Protein AF-A0A0F9A614-F1 (afdb_monomer_lite)

Foldseek 3Di:
DVVVVVVCCVPDPVNVVVVVVVVVVVVVVVVVVVVVVVVVVCQVVFKDKDKDQDPVVVVVVQQVCCPDPNVVPDPAWDWDWDDDPNDIDIGTGHHAAWDWDDDPNWIKIWHWHFDQPDPVGTTIMIMIMITDD

Sequence (133 aa):
MHELLEQLLANNEFIQGGLLLGALGILVAYARRIPALISHIIQRLWTVSLVVRDEALIQWMSHWLAISAYGQRNRWLVGHTQWADSKLFSVLGPGYGMHRFFYKGTIVWLQHELEDQGIRGKVSVLNIKTLGR

Secondary structure (DSSP, 8-state):
-HHHHHHHHHS-HHHHHHHHHHHHHHHHHHHTHHHHHHHHHHHHHHEEEEEE--HHHHHHHHHHHHHSTTGGG-SSEEEEEEEETTEEEEEEEE-SEEEEEEETTEEEEEEEEEEE-GGG-EEEEEEEEEE--

Structure (mmCIF, N/CA/C/O backbone):
data_AF-A0A0F9A614-F1
#
_entry.id   AF-A0A0F9A614-F1
#
loop_
_atom_site.group_PDB
_atom_site.id
_atom_site.type_symbol
_atom_site.label_atom_id
_atom_site.label_alt_id
_atom_site.label_comp_id
_atom_site.label_asym_id
_atom_site.label_entity_id
_atom_site.label_seq_id
_atom_site.pdbx_PDB_ins_code
_atom_site.Cartn_x
_atom_site.Cartn_y
_atom_site.Cartn_z
_atom_site.occupancy
_atom_site.B_iso_or_equiv
_atom_site.auth_seq_id
_atom_site.auth_comp_id
_atom_site.auth_asym_id
_atom_site.auth_atom_id
_atom_site.pdbx_PDB_model_num
ATOM 1 N N . MET A 1 1 ? -17.316 6.853 56.698 1.00 55.38 1 MET A N 1
ATOM 2 C CA . MET A 1 1 ? -16.877 7.467 55.419 1.00 55.38 1 MET A CA 1
ATOM 3 C C . MET A 1 1 ? -17.388 6.690 54.202 1.00 55.38 1 MET A C 1
ATOM 5 O O . MET A 1 1 ? -17.793 7.332 53.246 1.00 55.38 1 MET A O 1
ATOM 9 N N . HIS A 1 2 ? -17.438 5.350 54.244 1.00 60.53 2 HIS A N 1
ATOM 10 C CA . HIS A 1 2 ? -18.019 4.531 53.166 1.00 60.53 2 HIS A CA 1
ATOM 11 C C . HIS A 1 2 ? -19.547 4.713 53.021 1.00 60.53 2 HIS A C 1
ATOM 13 O O . HIS A 1 2 ? -20.019 4.982 51.925 1.00 60.53 2 HIS A O 1
ATOM 19 N N . GLU A 1 3 ? -20.297 4.716 54.131 1.00 64.69 3 GLU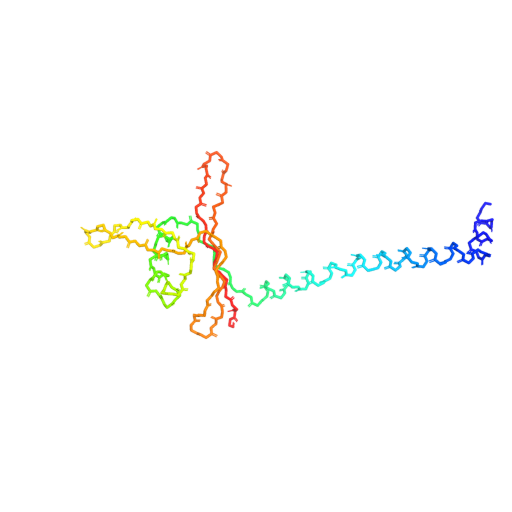 A N 1
ATOM 20 C CA . GLU A 1 3 ? -21.768 4.886 54.134 1.00 64.69 3 GLU A CA 1
ATOM 21 C C . GLU A 1 3 ? -22.248 6.274 53.660 1.00 64.69 3 GLU A C 1
ATOM 23 O O . GLU A 1 3 ? -23.280 6.392 53.005 1.00 64.69 3 GLU A O 1
ATOM 28 N N . LEU A 1 4 ? -21.480 7.335 53.938 1.00 63.69 4 LEU A N 1
ATOM 29 C CA . LEU A 1 4 ? -21.775 8.700 53.468 1.00 63.69 4 LEU A CA 1
ATOM 30 C C . LEU A 1 4 ? -21.625 8.830 51.945 1.00 63.69 4 LEU A C 1
ATOM 32 O O . LEU A 1 4 ? -22.378 9.565 51.311 1.00 63.69 4 LEU A O 1
ATOM 36 N N . LEU A 1 5 ? -20.665 8.107 51.362 1.00 65.12 5 LEU A N 1
ATOM 37 C CA . LEU A 1 5 ? -20.468 8.027 49.915 1.00 65.12 5 LEU A CA 1
ATOM 38 C C . LEU A 1 5 ? -21.616 7.266 49.247 1.00 65.12 5 LEU A C 1
ATOM 40 O O . LEU A 1 5 ? -22.127 7.725 48.231 1.00 65.12 5 LEU A O 1
ATOM 44 N N . GLU A 1 6 ? -22.063 6.157 49.837 1.00 65.88 6 GLU A N 1
ATOM 45 C CA . GLU A 1 6 ? -23.208 5.400 49.325 1.00 65.88 6 GLU A CA 1
ATOM 46 C C . GLU A 1 6 ? -24.510 6.206 49.389 1.00 65.88 6 GLU A C 1
ATOM 48 O O . GLU A 1 6 ? -25.243 6.237 48.407 1.00 65.88 6 GLU A O 1
ATOM 53 N N . GLN A 1 7 ? -24.770 6.943 50.475 1.00 62.44 7 GLN A N 1
ATOM 54 C CA . GLN A 1 7 ? -25.960 7.799 50.576 1.00 62.44 7 GLN A CA 1
ATOM 55 C C . GLN A 1 7 ? -25.935 9.004 49.620 1.00 62.44 7 GLN A C 1
ATOM 57 O O . GLN A 1 7 ? -26.985 9.375 49.090 1.00 62.44 7 GLN A O 1
ATOM 62 N N . LEU A 1 8 ? -24.763 9.601 49.361 1.00 61.94 8 LEU A N 1
ATOM 63 C CA . LEU A 1 8 ? -24.598 10.682 48.375 1.00 61.94 8 LEU A CA 1
ATOM 64 C C . LEU A 1 8 ? -24.725 10.188 46.926 1.00 61.94 8 LEU A C 1
ATOM 66 O O . LEU A 1 8 ? -25.233 10.918 46.078 1.00 61.94 8 LEU A O 1
ATOM 70 N N . LEU A 1 9 ? -24.284 8.959 46.643 1.00 62.06 9 LEU A N 1
ATOM 71 C CA . LEU A 1 9 ? -24.413 8.317 45.331 1.00 62.06 9 LEU A CA 1
ATOM 72 C C . LEU A 1 9 ? -25.825 7.763 45.086 1.00 62.06 9 LEU A C 1
ATOM 74 O O . LEU A 1 9 ? -26.295 7.784 43.952 1.00 62.06 9 LEU A O 1
ATOM 78 N N . ALA A 1 10 ? -26.517 7.284 46.123 1.00 64.31 10 ALA A N 1
ATOM 79 C CA . ALA A 1 10 ? -27.843 6.674 46.014 1.00 64.31 10 ALA A CA 1
ATOM 80 C C . ALA A 1 10 ? -28.988 7.695 45.887 1.00 64.31 10 ALA A C 1
ATOM 82 O O . ALA A 1 10 ? -29.988 7.394 45.241 1.00 64.31 10 ALA A O 1
ATOM 83 N N . ASN A 1 11 ? -28.841 8.898 46.454 1.00 67.50 11 ASN A N 1
ATOM 84 C CA . ASN A 1 11 ? -29.912 9.907 46.495 1.00 67.50 11 ASN A CA 1
ATOM 85 C C . ASN A 1 11 ? -29.717 11.089 45.530 1.00 67.50 11 ASN A C 1
ATOM 87 O O . ASN A 1 11 ? -30.502 12.034 45.560 1.00 67.50 11 ASN A O 1
ATOM 91 N N . ASN A 1 12 ? -28.673 11.080 44.694 1.00 72.69 12 ASN A N 1
ATOM 92 C CA . ASN A 1 12 ? -28.388 12.175 43.769 1.00 72.69 12 ASN A CA 1
ATOM 93 C C . ASN A 1 12 ? -28.495 11.711 42.310 1.00 72.69 12 ASN A C 1
ATOM 95 O O . ASN A 1 12 ? -27.534 11.203 41.725 1.00 72.69 12 ASN A O 1
ATOM 99 N N . GLU A 1 13 ? -29.674 11.921 41.720 1.00 75.88 13 GLU A N 1
ATOM 100 C CA . GLU A 1 13 ? -30.005 11.552 40.336 1.00 75.88 13 GLU A CA 1
ATOM 101 C C . GLU A 1 13 ? -29.015 12.134 39.310 1.00 75.88 13 GLU A C 1
ATOM 103 O O . GLU A 1 13 ? -28.694 11.486 38.313 1.00 75.88 13 GLU A O 1
ATOM 108 N N . PHE A 1 14 ? -28.455 13.322 39.574 1.00 80.31 14 PHE A N 1
ATOM 109 C CA . PHE A 1 14 ? -27.450 13.945 38.708 1.00 80.31 14 PHE A CA 1
ATOM 110 C C . PHE A 1 14 ? -26.134 13.156 38.695 1.00 80.31 14 PHE A C 1
ATOM 112 O O . PHE A 1 14 ? -25.548 12.927 37.635 1.00 80.31 14 PHE A O 1
ATOM 119 N N . ILE A 1 15 ? -25.678 12.699 39.866 1.00 80.62 15 ILE A N 1
ATOM 120 C CA . ILE A 1 15 ? -24.443 11.915 39.984 1.00 80.62 15 ILE A CA 1
ATOM 121 C C . ILE A 1 15 ? -24.639 10.520 39.382 1.00 80.62 15 ILE A C 1
ATOM 123 O O . ILE A 1 15 ? -23.752 10.035 38.682 1.00 80.62 15 ILE A O 1
ATOM 127 N N . GLN A 1 16 ? -25.808 9.903 39.576 1.00 80.56 16 GLN A N 1
ATOM 128 C CA . GLN A 1 16 ? -26.145 8.617 38.955 1.00 80.56 16 GLN A CA 1
ATOM 129 C C . GLN 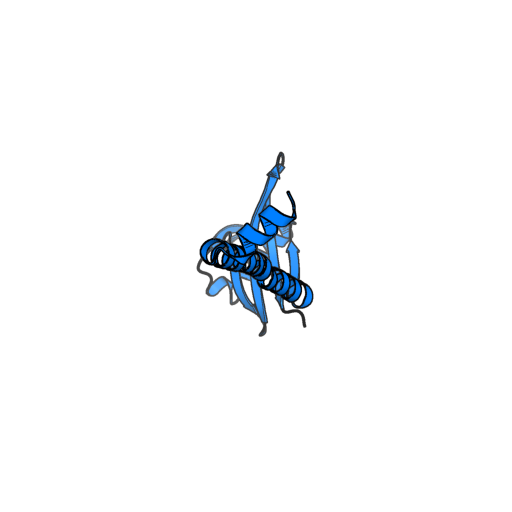A 1 16 ? -26.192 8.708 37.427 1.00 80.56 16 GLN A C 1
ATOM 131 O O . GLN A 1 16 ? -25.595 7.873 36.746 1.00 80.56 16 GLN A O 1
ATOM 136 N N . GLY A 1 17 ? -26.828 9.749 36.879 1.00 83.12 17 GLY A N 1
ATOM 137 C CA . GLY A 1 17 ? -26.850 10.002 35.437 1.00 83.12 17 GLY A CA 1
ATOM 138 C C . GLY A 1 17 ? -25.450 10.252 34.867 1.00 83.12 17 GLY A C 1
ATOM 139 O O . GLY A 1 17 ? -25.085 9.681 33.837 1.00 83.12 17 GLY A O 1
ATOM 140 N N . GLY A 1 18 ? -24.630 11.041 35.568 1.00 86.44 18 GLY A N 1
ATOM 141 C CA . GLY A 1 18 ? -23.238 11.300 35.195 1.00 86.44 18 GLY A CA 1
ATOM 142 C C . GLY A 1 18 ? -22.358 10.046 35.230 1.00 86.44 18 GLY A C 1
ATOM 143 O O . GLY A 1 18 ? -21.583 9.815 34.301 1.00 86.44 18 GLY A O 1
ATOM 144 N N . LEU A 1 19 ? -22.509 9.200 36.253 1.00 87.44 19 LEU A N 1
ATOM 145 C CA . LEU A 1 19 ? -21.804 7.919 36.365 1.00 87.44 19 LEU A CA 1
ATOM 146 C C . LEU A 1 19 ? -22.211 6.940 35.265 1.00 87.44 19 LEU A C 1
ATOM 148 O O . LEU A 1 19 ? -21.339 6.312 34.666 1.00 87.44 19 LEU A O 1
ATOM 152 N N . LEU A 1 20 ? -23.507 6.838 34.959 1.00 90.31 20 LEU A N 1
ATOM 153 C CA . LEU A 1 20 ? -24.007 5.985 33.882 1.00 90.31 20 LEU A CA 1
ATOM 154 C C . LEU A 1 20 ? -23.442 6.425 32.524 1.00 90.31 20 LEU A C 1
ATOM 156 O O . LEU A 1 20 ? -22.931 5.601 31.766 1.00 90.31 20 LEU A O 1
ATOM 160 N N . LEU A 1 21 ? -23.473 7.728 32.232 1.00 91.06 21 LEU A N 1
ATOM 161 C CA . LEU A 1 21 ? -22.887 8.285 31.013 1.00 91.06 21 LEU A CA 1
ATOM 162 C C . LEU A 1 21 ? -21.369 8.083 30.960 1.00 91.06 21 LEU A C 1
ATOM 164 O O . LEU A 1 21 ? -20.839 7.752 29.901 1.00 91.06 21 LEU A O 1
ATOM 168 N N . GLY A 1 22 ? -20.673 8.227 32.089 1.00 93.69 22 GLY A N 1
ATOM 169 C CA . GLY A 1 22 ? -19.242 7.948 32.198 1.00 93.69 22 GLY A CA 1
ATOM 170 C C . GLY A 1 22 ? -18.913 6.483 31.905 1.00 93.69 22 GLY A C 1
ATOM 171 O O . GLY A 1 22 ? -18.036 6.198 31.088 1.00 93.69 22 GLY A O 1
ATOM 172 N N . ALA A 1 23 ? -19.661 5.550 32.499 1.00 93.50 23 ALA A N 1
ATOM 173 C CA . ALA A 1 23 ? -19.508 4.117 32.265 1.00 93.50 23 ALA A CA 1
ATOM 174 C C . ALA A 1 23 ? -19.786 3.747 30.798 1.00 93.50 23 ALA A C 1
ATOM 176 O O . ALA A 1 23 ? -18.991 3.042 30.174 1.00 93.50 23 ALA A O 1
ATOM 177 N N . LEU A 1 24 ? -20.862 4.281 30.210 1.00 94.12 24 LEU A N 1
ATOM 178 C CA . LEU A 1 24 ? -21.166 4.110 28.787 1.00 94.12 24 LEU A CA 1
ATOM 179 C C . LEU A 1 24 ? -20.084 4.724 27.894 1.00 94.12 24 LEU A C 1
ATOM 181 O O . LEU A 1 24 ? -19.702 4.121 26.895 1.00 94.12 24 LEU A O 1
ATOM 185 N N . GLY A 1 25 ? -19.544 5.885 28.262 1.00 93.94 25 GLY A N 1
ATOM 186 C CA . GLY A 1 25 ? -18.441 6.528 27.555 1.00 93.94 25 GLY A CA 1
ATOM 187 C C . GLY A 1 25 ? -17.186 5.656 27.525 1.00 93.94 25 GLY A C 1
ATOM 188 O O . GLY A 1 25 ? -16.589 5.484 26.461 1.00 93.94 25 GLY A O 1
ATOM 189 N N . ILE A 1 26 ? -16.829 5.042 28.657 1.00 93.62 26 ILE A N 1
ATOM 190 C CA . ILE A 1 26 ? -15.712 4.091 28.753 1.00 93.62 26 ILE A CA 1
ATOM 191 C C . ILE A 1 26 ? -15.983 2.857 27.885 1.00 93.62 26 ILE A C 1
ATOM 193 O O . ILE A 1 26 ? -15.119 2.457 27.102 1.00 93.62 26 ILE A O 1
ATOM 197 N N . LEU A 1 27 ? -17.189 2.286 27.968 1.00 94.88 27 LEU A N 1
ATOM 198 C CA . LEU A 1 27 ? -17.578 1.125 27.165 1.00 94.88 27 LEU A CA 1
ATOM 199 C C . LEU A 1 27 ? -17.515 1.422 25.666 1.00 94.88 27 LEU A C 1
ATOM 201 O O . LEU A 1 27 ? -16.938 0.644 24.911 1.00 94.88 27 LEU A O 1
ATOM 205 N N . VAL A 1 28 ? -18.042 2.564 25.225 1.00 95.12 28 VAL A N 1
ATOM 206 C CA . VAL A 1 28 ? -17.995 2.990 23.820 1.00 95.12 28 VAL A CA 1
ATOM 207 C C . VAL A 1 28 ? -16.557 3.257 23.380 1.00 95.12 28 VAL A C 1
ATOM 209 O O . VAL A 1 28 ? -16.161 2.835 22.292 1.00 95.12 28 VAL A O 1
ATOM 212 N N . ALA A 1 29 ? -15.748 3.922 24.207 1.00 92.75 29 ALA A N 1
ATOM 213 C CA . ALA A 1 29 ? -14.341 4.171 23.907 1.00 92.75 29 ALA A CA 1
ATOM 214 C C . ALA A 1 29 ? -13.556 2.861 23.733 1.00 92.75 29 ALA A C 1
ATOM 216 O O . ALA A 1 29 ? -12.729 2.753 22.824 1.00 92.75 29 ALA A O 1
ATOM 217 N N . TYR A 1 30 ? -13.852 1.854 24.556 1.00 91.44 30 TYR A N 1
ATOM 218 C CA . TYR A 1 30 ? -13.264 0.526 24.430 1.00 91.44 30 TYR A CA 1
ATOM 219 C C . TYR A 1 30 ? -13.782 -0.209 23.185 1.00 91.44 30 TYR A C 1
ATOM 221 O O . TYR A 1 30 ? -12.992 -0.702 22.377 1.00 91.44 30 TYR A O 1
ATOM 229 N N . ALA A 1 31 ? -15.098 -0.204 22.965 1.00 93.62 31 ALA A N 1
ATOM 230 C CA . ALA A 1 31 ? -15.743 -0.859 21.831 1.00 93.62 31 ALA A CA 1
ATOM 231 C C . ALA A 1 31 ? -15.254 -0.321 20.478 1.00 93.62 31 ALA A C 1
ATOM 233 O O . ALA A 1 31 ? -15.097 -1.093 19.537 1.00 93.62 31 ALA A O 1
ATOM 234 N N . ARG A 1 32 ? -14.915 0.973 20.377 1.00 92.88 32 ARG A N 1
ATOM 235 C CA . ARG A 1 32 ? -14.346 1.578 19.156 1.00 92.88 32 ARG A CA 1
ATOM 236 C C . ARG A 1 32 ? -13.035 0.934 18.694 1.00 92.88 32 ARG A C 1
ATOM 238 O O . ARG A 1 32 ? -12.687 1.064 17.524 1.00 92.88 32 ARG A O 1
ATOM 245 N N . ARG A 1 33 ? -12.314 0.227 19.571 1.00 89.88 33 ARG A N 1
ATOM 246 C CA . ARG A 1 33 ? -11.076 -0.487 19.208 1.00 89.88 33 ARG A CA 1
ATOM 247 C C . ARG A 1 33 ? -11.340 -1.847 18.560 1.00 89.88 33 ARG A C 1
ATOM 249 O O . ARG A 1 33 ? -10.497 -2.330 17.807 1.00 89.88 33 ARG A O 1
ATOM 256 N N . ILE A 1 34 ? -12.505 -2.443 18.811 1.00 91.25 34 ILE A N 1
ATOM 257 C CA . ILE A 1 34 ? -12.854 -3.787 18.336 1.00 91.25 34 ILE A CA 1
ATOM 258 C C . ILE A 1 34 ? -12.905 -3.855 16.797 1.00 91.25 34 ILE A C 1
ATOM 260 O O . ILE A 1 34 ? -12.249 -4.735 16.240 1.00 91.25 34 ILE A O 1
ATOM 264 N N . PRO A 1 35 ? -13.573 -2.930 16.071 1.00 91.06 35 PRO A N 1
ATOM 265 C CA . PRO A 1 35 ? -13.617 -2.977 14.608 1.00 91.06 35 PRO A CA 1
ATOM 266 C C . PRO A 1 35 ? -12.236 -2.892 13.957 1.00 91.06 35 PRO A C 1
ATOM 268 O O . PRO A 1 35 ? -11.976 -3.582 12.973 1.00 91.06 35 PRO A O 1
ATOM 271 N N . ALA A 1 36 ? -11.338 -2.075 14.517 1.00 88.94 36 ALA A N 1
ATOM 272 C CA . ALA A 1 36 ? -9.970 -1.969 14.029 1.00 88.94 36 ALA A CA 1
ATOM 273 C C . ALA A 1 36 ? -9.225 -3.296 14.216 1.00 88.94 36 ALA A C 1
ATOM 275 O O . ALA A 1 36 ? -8.588 -3.780 13.289 1.00 88.94 36 ALA A O 1
ATOM 276 N N . LEU A 1 37 ? -9.340 -3.933 15.379 1.00 90.69 37 LEU A N 1
ATOM 277 C CA . LEU A 1 37 ? -8.670 -5.206 15.634 1.00 90.69 37 LEU A CA 1
ATOM 278 C C . LEU A 1 37 ? -9.197 -6.326 14.721 1.00 90.69 37 LEU A C 1
ATOM 280 O O . LEU A 1 37 ? -8.407 -7.064 14.132 1.00 90.69 37 LEU A O 1
ATOM 284 N N . ILE A 1 38 ? -10.517 -6.400 14.532 1.00 91.25 38 ILE A N 1
ATOM 285 C CA . ILE A 1 38 ? -11.152 -7.360 13.618 1.00 91.25 38 ILE A CA 1
ATOM 286 C C . ILE A 1 38 ? -10.667 -7.143 12.182 1.00 91.25 38 ILE A C 1
ATOM 288 O O . ILE A 1 38 ? -10.290 -8.106 11.515 1.00 91.25 38 ILE A O 1
ATOM 292 N N . SER A 1 39 ? -10.628 -5.895 11.703 1.00 86.75 39 SER A N 1
ATOM 293 C CA . SER A 1 39 ? -10.193 -5.613 10.333 1.00 86.75 39 SER A CA 1
ATOM 294 C C . SER A 1 39 ? -8.734 -6.008 10.09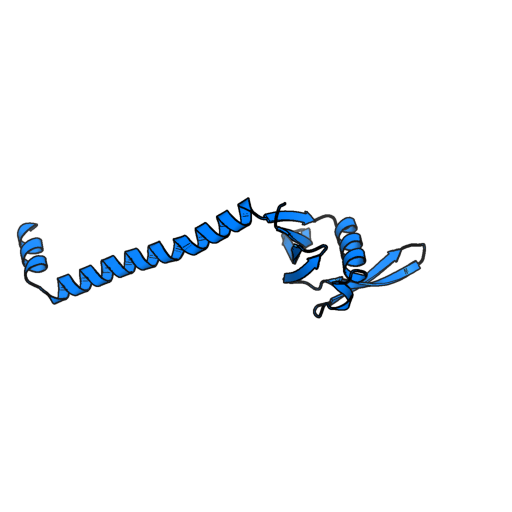7 1.00 86.75 39 SER A C 1
ATOM 296 O O . SER A 1 39 ? -8.429 -6.586 9.055 1.00 86.75 39 SER A O 1
ATOM 298 N N . HIS A 1 40 ? -7.851 -5.798 11.078 1.00 87.75 40 HIS A N 1
ATOM 299 C CA . HIS A 1 40 ? -6.455 -6.235 10.996 1.00 87.75 40 HIS A CA 1
ATOM 300 C C . HIS A 1 40 ? -6.328 -7.763 10.959 1.00 87.75 40 HIS A C 1
ATOM 302 O O . HIS A 1 40 ? -5.536 -8.288 10.176 1.00 87.75 40 HIS A O 1
ATOM 308 N N . ILE A 1 41 ? -7.113 -8.489 11.764 1.00 89.06 41 ILE A N 1
ATOM 309 C CA . ILE A 1 41 ? -7.113 -9.960 11.762 1.00 89.06 41 ILE A CA 1
ATOM 310 C C . ILE A 1 41 ? -7.608 -10.498 10.419 1.00 89.06 41 ILE A C 1
ATOM 312 O O . ILE A 1 41 ? -6.948 -11.352 9.831 1.00 89.06 41 ILE A O 1
ATOM 316 N N . ILE A 1 42 ? -8.728 -9.975 9.909 1.00 86.44 42 ILE A N 1
ATOM 317 C CA . ILE A 1 42 ? -9.277 -10.387 8.611 1.00 86.44 42 ILE A CA 1
ATOM 318 C C . ILE A 1 42 ? -8.251 -10.133 7.511 1.00 86.44 42 ILE A C 1
ATOM 320 O O . ILE A 1 42 ? -7.954 -11.038 6.736 1.00 86.44 42 ILE A O 1
ATOM 324 N N . GLN A 1 43 ? -7.654 -8.939 7.472 1.00 85.62 43 GLN A N 1
ATOM 325 C CA . GLN A 1 43 ? -6.613 -8.633 6.495 1.00 85.62 43 GLN A CA 1
ATOM 326 C C . GLN A 1 43 ? -5.441 -9.608 6.612 1.00 85.62 43 GLN A C 1
ATOM 328 O O . GLN A 1 43 ? -5.001 -10.144 5.604 1.00 85.62 43 GLN A O 1
ATOM 333 N N . ARG A 1 44 ? -4.957 -9.902 7.819 1.00 85.19 44 ARG A N 1
ATOM 334 C CA . ARG A 1 44 ? -3.825 -10.816 8.006 1.00 85.19 44 ARG A CA 1
ATOM 335 C C . ARG A 1 44 ? -4.134 -12.257 7.594 1.00 85.19 44 ARG A C 1
ATOM 337 O O . ARG A 1 44 ? -3.249 -12.927 7.079 1.00 85.19 44 ARG A O 1
ATOM 344 N N . LEU A 1 45 ? -5.351 -12.732 7.840 1.00 89.31 45 LEU A N 1
ATOM 345 C CA . LEU A 1 45 ? -5.750 -14.109 7.538 1.00 89.31 45 LEU A CA 1
ATOM 346 C C . LEU A 1 45 ? -6.118 -14.311 6.060 1.00 89.31 45 LEU A C 1
ATOM 348 O O . LEU A 1 45 ? -5.914 -15.397 5.531 1.00 89.31 45 LEU A O 1
ATOM 352 N N . TRP A 1 46 ? -6.653 -13.281 5.399 1.00 89.56 46 TRP A N 1
ATOM 353 C CA . TRP A 1 46 ? -7.228 -13.387 4.052 1.00 89.56 46 TRP A CA 1
ATOM 354 C C . TRP A 1 46 ? -6.395 -12.687 2.981 1.00 89.56 46 TRP A C 1
ATOM 356 O O . TRP A 1 46 ? -6.803 -12.661 1.822 1.00 89.56 46 TRP A O 1
ATOM 366 N N . THR A 1 47 ? -5.252 -12.091 3.331 1.00 91.50 47 THR A N 1
ATOM 367 C CA . THR A 1 47 ? -4.361 -11.459 2.351 1.00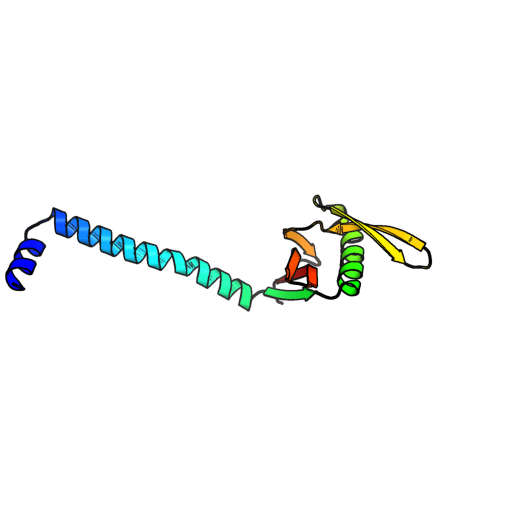 91.50 47 THR A CA 1
ATOM 368 C C . THR A 1 47 ? -2.990 -12.110 2.327 1.00 91.50 47 THR A C 1
ATOM 370 O O . THR A 1 47 ? -2.446 -12.516 3.349 1.00 91.50 47 THR A O 1
ATOM 373 N N . VAL A 1 48 ? -2.420 -12.180 1.128 1.00 92.19 48 VAL A N 1
ATOM 374 C CA . VAL A 1 48 ? -1.024 -12.538 0.891 1.00 92.19 48 VAL A CA 1
ATOM 375 C C . VAL A 1 48 ? -0.272 -11.253 0.586 1.00 92.19 48 VAL A C 1
ATOM 377 O O . VAL A 1 48 ? -0.687 -10.486 -0.287 1.00 92.19 48 VAL A O 1
ATOM 380 N N . SER A 1 49 ? 0.824 -11.018 1.307 1.00 92.12 49 SER A N 1
ATOM 381 C CA . SER A 1 49 ? 1.681 -9.846 1.138 1.00 92.12 49 SER A CA 1
ATOM 382 C C . SER A 1 49 ? 3.064 -10.231 0.622 1.00 92.12 49 SER A C 1
ATOM 384 O O . SER A 1 49 ? 3.721 -11.091 1.204 1.00 92.12 49 SER A O 1
ATOM 386 N N . LEU A 1 50 ? 3.524 -9.536 -0.413 1.00 93.31 50 LEU A N 1
ATOM 387 C CA . LEU A 1 50 ? 4.891 -9.561 -0.915 1.00 93.31 50 LEU A CA 1
ATOM 388 C C . LEU A 1 50 ? 5.521 -8.190 -0.657 1.00 93.31 50 LEU A C 1
ATOM 390 O O . LEU A 1 50 ? 4.999 -7.177 -1.120 1.00 93.31 50 LEU A O 1
ATOM 394 N N . VAL A 1 51 ? 6.636 -8.170 0.069 1.00 95.06 51 VAL A N 1
ATOM 395 C CA . VAL A 1 51 ? 7.433 -6.961 0.307 1.00 95.06 51 VAL A CA 1
ATOM 396 C C . VAL A 1 51 ? 8.713 -7.071 -0.500 1.00 95.06 51 VAL A C 1
ATOM 398 O O . VAL A 1 51 ? 9.482 -8.013 -0.317 1.00 95.06 51 VAL A O 1
ATOM 401 N N . VAL A 1 52 ? 8.942 -6.106 -1.382 1.00 94.62 52 VAL A N 1
ATOM 402 C CA . VAL A 1 52 ? 10.129 -6.050 -2.230 1.00 94.62 52 VAL A CA 1
ATOM 403 C C . VAL A 1 52 ? 10.961 -4.837 -1.847 1.00 94.62 52 VAL A C 1
ATOM 405 O O . VAL A 1 52 ? 10.469 -3.711 -1.871 1.00 94.62 52 VAL A O 1
ATOM 408 N N . ARG A 1 53 ? 12.218 -5.097 -1.477 1.00 93.25 53 ARG A N 1
ATOM 409 C CA . ARG A 1 53 ? 13.220 -4.091 -1.081 1.00 93.25 53 ARG A CA 1
ATOM 410 C C . ARG A 1 53 ? 14.427 -4.043 -2.021 1.00 93.25 53 ARG A C 1
ATOM 412 O O . ARG A 1 53 ? 15.250 -3.146 -1.908 1.00 93.25 53 ARG A O 1
ATOM 419 N N . ASP A 1 54 ? 14.559 -5.035 -2.897 1.00 92.69 54 ASP A N 1
ATOM 420 C CA . ASP A 1 54 ? 15.658 -5.116 -3.854 1.00 92.69 54 ASP A CA 1
ATOM 421 C C . ASP A 1 54 ? 15.415 -4.154 -5.023 1.00 92.69 54 ASP A C 1
ATOM 423 O O . ASP A 1 54 ? 14.370 -4.214 -5.672 1.00 92.69 54 ASP A O 1
ATOM 427 N N . GLU A 1 55 ? 16.372 -3.265 -5.290 1.00 88.38 55 GLU A N 1
ATOM 428 C CA . GLU A 1 55 ? 16.220 -2.206 -6.292 1.00 88.38 55 GLU A CA 1
ATOM 429 C C . GLU A 1 55 ? 16.030 -2.758 -7.708 1.00 88.38 55 GLU A C 1
ATOM 431 O O . GLU A 1 55 ? 15.191 -2.254 -8.458 1.00 88.38 55 GLU A O 1
ATOM 436 N N . ALA A 1 56 ? 16.765 -3.812 -8.077 1.00 89.19 56 ALA A N 1
ATOM 437 C CA . ALA A 1 56 ? 16.655 -4.411 -9.401 1.00 89.19 56 ALA A CA 1
ATOM 438 C C . ALA A 1 56 ? 15.276 -5.054 -9.587 1.00 89.19 56 ALA A C 1
ATOM 440 O O . ALA A 1 56 ? 14.621 -4.846 -10.611 1.00 89.19 56 ALA A O 1
ATOM 441 N N . LEU A 1 57 ? 14.793 -5.783 -8.578 1.00 90.81 57 LEU A N 1
ATOM 442 C CA . LEU A 1 57 ? 13.460 -6.371 -8.606 1.00 90.81 57 LEU A CA 1
ATOM 443 C C . LEU A 1 57 ? 12.367 -5.294 -8.653 1.00 90.81 57 LEU A C 1
ATOM 445 O O . LEU A 1 57 ? 11.407 -5.446 -9.407 1.00 90.81 57 LEU A O 1
ATOM 449 N N . ILE A 1 58 ? 12.522 -4.180 -7.933 1.00 91.12 58 ILE A N 1
ATOM 450 C CA . ILE A 1 58 ? 11.590 -3.041 -8.000 1.00 91.12 58 ILE A CA 1
ATOM 451 C C . ILE A 1 58 ? 11.551 -2.437 -9.405 1.00 91.12 58 ILE A C 1
ATOM 453 O O . ILE A 1 58 ? 10.462 -2.146 -9.904 1.00 91.12 58 ILE A O 1
ATOM 457 N N . GLN A 1 59 ? 12.699 -2.272 -10.067 1.00 88.38 59 GLN A N 1
ATOM 458 C CA . GLN A 1 59 ? 12.752 -1.775 -11.446 1.00 88.38 59 GLN A CA 1
ATOM 459 C C . GLN A 1 59 ? 12.032 -2.725 -12.408 1.00 88.38 59 GLN A C 1
ATOM 461 O O . GLN A 1 59 ? 11.166 -2.294 -13.171 1.00 88.38 59 GLN A O 1
ATOM 466 N N . TRP A 1 60 ? 12.303 -4.031 -12.323 1.00 88.88 60 TRP A N 1
ATOM 467 C CA . TRP A 1 60 ? 11.616 -5.037 -13.137 1.00 88.88 60 TRP A CA 1
ATOM 468 C C . TRP A 1 60 ? 10.109 -5.071 -12.886 1.00 88.88 60 TRP A C 1
ATOM 470 O O . TRP A 1 60 ? 9.320 -5.135 -13.830 1.00 88.88 60 TRP A O 1
ATOM 480 N N . MET A 1 61 ? 9.688 -4.982 -11.626 1.00 91.31 61 MET A N 1
ATOM 481 C CA . MET A 1 61 ? 8.274 -4.920 -11.271 1.00 91.31 61 MET A CA 1
ATOM 482 C C . MET A 1 61 ? 7.616 -3.637 -11.764 1.00 91.31 61 MET A C 1
ATOM 484 O O . MET A 1 61 ? 6.492 -3.687 -12.252 1.00 91.31 61 MET A O 1
ATOM 488 N N . SER A 1 62 ? 8.307 -2.502 -11.683 1.00 89.81 62 SER A N 1
ATOM 489 C CA . SER A 1 62 ? 7.817 -1.224 -12.200 1.00 89.81 62 SER A CA 1
ATOM 490 C C . SER A 1 62 ? 7.636 -1.277 -13.713 1.00 89.81 62 SER A C 1
ATOM 492 O O . SER A 1 62 ? 6.603 -0.833 -14.211 1.00 89.81 62 SER A O 1
ATOM 494 N N . HIS A 1 63 ? 8.581 -1.891 -14.429 1.00 89.06 63 HIS A N 1
ATOM 495 C CA . HIS A 1 63 ? 8.478 -2.141 -15.864 1.00 89.06 63 HIS A CA 1
ATOM 496 C C . HIS A 1 63 ? 7.295 -3.051 -16.204 1.00 89.06 63 HIS A C 1
ATOM 498 O O . HIS A 1 63 ? 6.458 -2.707 -17.039 1.00 89.06 63 HIS A O 1
ATOM 504 N N . TRP A 1 64 ? 7.166 -4.183 -15.510 1.00 90.19 64 TRP A N 1
ATOM 505 C CA . TRP A 1 64 ? 6.049 -5.105 -15.698 1.00 90.19 64 TRP A CA 1
ATOM 506 C C . TRP A 1 64 ? 4.690 -4.445 -15.402 1.00 90.19 64 TRP A C 1
ATOM 508 O O . TRP A 1 64 ? 3.728 -4.608 -16.155 1.00 90.19 64 TRP A O 1
ATOM 518 N N . LEU A 1 65 ? 4.604 -3.649 -14.333 1.00 91.31 65 LEU A N 1
ATOM 519 C CA . LEU A 1 65 ? 3.404 -2.890 -13.986 1.00 91.31 65 LEU A CA 1
ATOM 520 C C . LEU A 1 65 ? 3.083 -1.830 -15.045 1.00 91.31 65 LEU A C 1
ATOM 522 O O . LEU A 1 65 ? 1.904 -1.655 -15.356 1.00 91.31 65 LEU A O 1
ATOM 526 N N . ALA A 1 66 ? 4.094 -1.178 -15.624 1.00 89.38 66 ALA A N 1
ATOM 527 C CA . ALA A 1 66 ? 3.932 -0.177 -16.676 1.00 89.38 66 ALA A CA 1
ATOM 528 C C . ALA A 1 66 ? 3.301 -0.762 -17.949 1.00 89.38 66 ALA A C 1
ATOM 530 O O . ALA A 1 66 ? 2.386 -0.162 -18.511 1.00 89.38 66 ALA A O 1
ATOM 531 N N . ILE A 1 67 ? 3.738 -1.953 -18.374 1.00 88.75 67 ILE A N 1
ATOM 532 C CA . ILE A 1 67 ? 3.192 -2.627 -19.568 1.00 88.75 67 ILE A CA 1
ATOM 533 C C . ILE A 1 67 ? 1.847 -3.321 -19.309 1.00 88.75 67 ILE A C 1
ATOM 535 O O . ILE A 1 67 ? 1.112 -3.637 -20.245 1.00 88.75 67 ILE A O 1
ATOM 539 N N . SER A 1 68 ? 1.509 -3.578 -18.043 1.00 88.81 68 SER A N 1
ATOM 540 C CA . SER A 1 68 ? 0.259 -4.238 -17.670 1.00 88.81 68 SER A CA 1
ATOM 541 C C . SER A 1 68 ? -0.978 -3.355 -17.915 1.00 88.81 68 SER A C 1
ATOM 543 O O . SER A 1 68 ? -0.897 -2.131 -18.025 1.00 88.81 68 SER A O 1
ATOM 545 N N . ALA A 1 69 ? -2.169 -3.966 -17.903 1.00 87.19 69 ALA A N 1
ATOM 546 C CA . ALA A 1 69 ? -3.443 -3.238 -17.981 1.00 87.19 69 ALA A CA 1
ATOM 547 C C . ALA A 1 69 ? -3.618 -2.194 -16.859 1.00 87.19 69 ALA A C 1
ATOM 549 O O . ALA A 1 69 ? -4.368 -1.230 -17.018 1.00 87.19 69 ALA A O 1
ATOM 550 N N . TYR A 1 70 ? -2.927 -2.383 -15.729 1.00 89.50 70 TYR A N 1
ATOM 551 C CA . TYR A 1 70 ? -2.867 -1.393 -14.662 1.00 89.50 70 TYR A CA 1
ATOM 552 C C . TYR A 1 70 ? -2.109 -0.135 -15.103 1.00 89.50 70 TYR A C 1
ATOM 554 O O . TYR A 1 70 ? -2.650 0.961 -14.969 1.00 89.50 70 TYR A O 1
ATOM 562 N N . GLY A 1 71 ? -0.908 -0.285 -15.671 1.00 87.38 71 GLY A N 1
ATOM 563 C CA . GLY A 1 71 ? -0.062 0.835 -16.093 1.00 87.38 71 GLY A CA 1
ATOM 564 C C . GLY A 1 71 ? -0.755 1.754 -17.098 1.00 87.38 71 GLY A C 1
ATOM 565 O O . GLY A 1 71 ? -0.704 2.971 -16.951 1.00 87.38 71 GLY A O 1
ATOM 566 N N . GLN A 1 72 ? -1.526 1.183 -18.028 1.00 85.81 72 GLN A N 1
ATOM 567 C CA . GLN A 1 72 ? -2.289 1.940 -19.033 1.00 85.81 72 GLN A CA 1
ATOM 568 C C . GLN A 1 72 ? -3.388 2.844 -18.447 1.00 85.81 72 GLN A C 1
ATOM 570 O O . GLN A 1 72 ? -3.813 3.798 -19.094 1.00 85.81 72 GLN A O 1
ATOM 575 N N . ARG A 1 73 ? -3.894 2.533 -17.247 1.00 87.31 73 ARG A N 1
ATOM 576 C CA . ARG A 1 73 ? -5.003 3.257 -16.594 1.00 87.31 73 ARG A CA 1
ATOM 577 C C . ARG A 1 73 ? -4.566 4.022 -15.349 1.00 87.31 73 ARG A C 1
ATOM 579 O O . ARG A 1 73 ? -5.400 4.641 -14.682 1.00 87.31 73 ARG A O 1
ATOM 586 N N . ASN A 1 74 ? -3.289 3.942 -14.997 1.00 86.88 74 ASN A N 1
ATOM 587 C CA . ASN A 1 74 ? -2.780 4.535 -13.779 1.00 86.88 74 ASN A CA 1
ATOM 588 C C . ASN A 1 74 ? -2.664 6.062 -13.926 1.00 86.88 74 ASN A C 1
ATOM 590 O O . ASN A 1 74 ? -2.212 6.574 -14.945 1.00 86.88 74 ASN A O 1
ATOM 594 N N . ARG A 1 75 ? -3.089 6.793 -12.890 1.00 87.69 75 ARG A N 1
ATOM 595 C CA . ARG A 1 75 ? -3.092 8.267 -12.861 1.00 87.69 75 ARG A CA 1
ATOM 596 C C . ARG A 1 75 ? -1.890 8.856 -12.131 1.00 87.69 75 ARG A C 1
ATOM 598 O O . ARG A 1 75 ? -1.582 10.027 -12.319 1.00 87.69 75 ARG A O 1
ATOM 605 N N . TRP A 1 76 ? -1.233 8.063 -11.289 1.00 89.94 76 TRP A N 1
ATOM 606 C CA . TRP A 1 76 ? -0.078 8.490 -10.507 1.00 89.94 76 TRP A CA 1
ATOM 607 C C . TRP A 1 76 ? 1.143 7.728 -10.980 1.00 89.94 76 TRP A C 1
ATOM 609 O O . TRP A 1 76 ? 1.290 6.533 -10.716 1.00 89.94 76 TRP A O 1
ATOM 619 N N . LEU A 1 77 ? 1.989 8.424 -11.726 1.00 90.44 77 LEU A N 1
ATOM 620 C CA . LEU A 1 77 ? 3.099 7.842 -12.460 1.00 90.44 77 LEU A CA 1
ATOM 621 C C . LEU A 1 77 ? 4.412 8.454 -11.985 1.00 90.44 77 LEU A C 1
ATOM 623 O O . LEU A 1 77 ? 4.465 9.633 -11.636 1.00 90.44 77 LEU A O 1
ATOM 627 N N . VAL A 1 78 ? 5.471 7.653 -12.017 1.00 89.88 78 VAL A N 1
ATOM 628 C CA . VAL A 1 78 ? 6.848 8.126 -11.880 1.00 89.88 78 VAL A CA 1
ATOM 629 C C . VAL A 1 78 ? 7.634 7.706 -13.114 1.00 89.88 78 VAL A C 1
ATOM 631 O O . VAL A 1 78 ? 7.613 6.542 -13.520 1.00 89.88 78 VAL A O 1
ATOM 634 N N . GLY A 1 79 ? 8.303 8.672 -13.735 1.00 88.00 79 GLY A N 1
ATOM 635 C CA . GLY A 1 79 ? 9.204 8.412 -14.848 1.00 88.00 79 GLY A CA 1
ATOM 636 C C . GLY A 1 79 ? 10.574 7.997 -14.336 1.00 88.00 79 GLY A C 1
ATOM 637 O O . GLY A 1 79 ? 11.140 8.667 -13.476 1.00 88.00 79 GLY A O 1
ATOM 638 N N . HIS A 1 80 ? 11.109 6.912 -14.877 1.00 85.69 80 HIS A N 1
ATOM 639 C CA . HIS A 1 80 ? 12.505 6.528 -14.701 1.00 85.69 80 HIS A CA 1
ATOM 640 C C . HIS A 1 80 ? 13.060 6.008 -16.023 1.00 85.69 80 HIS A C 1
ATOM 642 O O . HIS A 1 80 ? 12.316 5.622 -16.927 1.00 85.69 80 HIS A O 1
ATOM 648 N N . THR A 1 81 ? 14.379 6.030 -16.154 1.00 87.12 81 THR A N 1
ATOM 649 C CA . THR A 1 81 ? 15.066 5.414 -17.281 1.00 87.12 81 THR A CA 1
ATOM 650 C C . THR A 1 81 ? 15.577 4.046 -16.861 1.00 87.12 81 THR A C 1
ATOM 652 O O . THR A 1 81 ? 16.101 3.873 -15.763 1.00 87.12 81 THR A O 1
ATOM 655 N N . GLN A 1 82 ? 15.397 3.059 -17.730 1.00 83.31 82 GLN A N 1
ATOM 656 C CA . GLN A 1 82 ? 15.853 1.696 -17.511 1.00 83.31 82 GLN A CA 1
ATOM 657 C C . GLN A 1 82 ? 16.710 1.261 -18.692 1.00 83.31 82 GLN A C 1
ATOM 659 O O . GLN A 1 82 ? 16.384 1.532 -19.849 1.00 83.31 82 GLN A O 1
ATOM 664 N N . TRP A 1 83 ? 17.813 0.583 -18.393 1.00 82.00 83 TRP A N 1
ATOM 665 C CA . TRP A 1 83 ? 18.643 -0.061 -19.400 1.00 82.00 83 TRP A CA 1
ATOM 666 C C . TRP A 1 83 ? 18.116 -1.476 -19.656 1.00 82.00 83 TRP A C 1
ATOM 668 O O . TRP A 1 83 ? 18.081 -2.294 -18.740 1.00 82.00 83 TRP A O 1
ATOM 678 N N . ALA A 1 84 ? 17.692 -1.757 -20.884 1.00 78.31 84 ALA A N 1
ATOM 679 C CA . ALA A 1 84 ? 17.249 -3.079 -21.328 1.00 78.31 84 ALA A CA 1
ATOM 680 C C . ALA A 1 84 ? 17.692 -3.288 -22.784 1.00 78.31 84 ALA A C 1
ATOM 682 O O . ALA A 1 84 ? 17.797 -2.319 -23.527 1.00 78.31 84 ALA A O 1
ATOM 683 N N . ASP A 1 85 ? 17.997 -4.519 -23.199 1.00 82.06 85 ASP A N 1
ATOM 684 C CA . ASP A 1 85 ? 18.332 -4.863 -24.596 1.00 82.06 85 ASP A CA 1
ATOM 685 C C . ASP A 1 85 ? 19.321 -3.902 -25.287 1.00 82.06 85 ASP A C 1
ATOM 687 O O . ASP A 1 85 ? 19.115 -3.442 -26.413 1.00 82.06 85 ASP A O 1
ATOM 691 N N . SER A 1 86 ? 20.401 -3.553 -24.587 1.00 86.81 86 SER A N 1
ATOM 692 C CA . SER A 1 86 ? 21.434 -2.637 -25.087 1.00 86.81 86 SER A CA 1
ATOM 693 C C . SER A 1 86 ? 20.978 -1.195 -25.369 1.00 86.81 86 SER A C 1
ATOM 695 O O . SER A 1 86 ? 21.675 -0.455 -26.066 1.00 86.81 86 SER A O 1
ATOM 697 N N . LYS A 1 87 ? 19.820 -0.774 -24.843 1.00 87.69 87 LYS A N 1
ATOM 698 C CA . LYS A 1 87 ? 19.227 0.553 -25.058 1.00 87.69 87 LYS A CA 1
ATOM 699 C C . LYS A 1 87 ? 18.657 1.141 -23.765 1.00 87.69 87 LYS A C 1
ATOM 701 O O . LYS A 1 87 ? 18.252 0.434 -22.845 1.00 87.69 87 LYS A O 1
ATOM 706 N N . LEU A 1 88 ? 18.614 2.471 -23.712 1.00 87.06 88 LEU A N 1
ATOM 707 C CA . LEU A 1 88 ? 17.964 3.210 -22.634 1.00 87.06 88 LEU A CA 1
ATOM 708 C C . LEU A 1 88 ? 16.493 3.447 -22.998 1.00 87.06 88 LEU A C 1
ATOM 710 O O . LEU A 1 88 ? 16.204 4.088 -24.008 1.00 87.06 88 LEU A O 1
ATOM 714 N N . PHE A 1 89 ? 15.576 2.964 -22.166 1.00 84.19 89 PHE A N 1
ATOM 715 C CA . PHE A 1 89 ? 14.136 3.155 -22.322 1.00 84.19 89 PHE A CA 1
ATOM 716 C C . PHE A 1 89 ? 13.584 4.038 -21.205 1.00 84.19 89 PHE A C 1
ATOM 718 O O . PHE A 1 89 ? 13.975 3.912 -20.046 1.00 84.19 89 PHE A O 1
ATOM 725 N N . SER A 1 90 ? 12.644 4.920 -21.539 1.00 86.62 90 SER A N 1
ATOM 726 C CA . SER A 1 90 ? 11.836 5.629 -20.546 1.00 86.62 90 SER A CA 1
ATOM 727 C C . SER A 1 90 ? 10.658 4.755 -20.128 1.00 86.62 90 SER A C 1
ATOM 729 O O . SER A 1 90 ? 9.859 4.352 -20.975 1.00 86.62 90 SER A O 1
ATOM 731 N N . VAL A 1 91 ? 10.524 4.500 -18.831 1.00 87.50 91 VAL A N 1
ATOM 732 C CA . VAL A 1 91 ? 9.452 3.690 -18.252 1.00 87.50 91 VAL A CA 1
ATOM 733 C C . VAL A 1 91 ? 8.621 4.559 -17.310 1.00 87.50 91 VAL A C 1
ATOM 735 O O . VAL A 1 91 ? 9.155 5.293 -16.477 1.00 87.50 91 VAL A O 1
ATOM 738 N N . LEU A 1 92 ? 7.296 4.469 -17.444 1.00 89.00 92 LEU A N 1
ATOM 739 C CA . LEU A 1 92 ? 6.340 5.109 -16.540 1.00 89.00 92 LEU A CA 1
ATOM 740 C C . LEU A 1 92 ? 5.829 4.070 -15.544 1.00 89.00 92 LEU A C 1
ATOM 742 O O . LEU A 1 92 ? 4.914 3.302 -15.835 1.00 89.00 92 LEU A O 1
ATOM 746 N N . GLY A 1 93 ? 6.460 4.031 -14.375 1.00 88.88 93 GLY A N 1
ATOM 747 C CA . GLY A 1 93 ? 6.099 3.128 -13.289 1.00 88.88 93 GLY A CA 1
ATOM 748 C C . GLY A 1 93 ? 4.996 3.690 -12.385 1.00 88.88 93 GLY A C 1
ATOM 749 O O . GLY A 1 93 ? 4.587 4.848 -12.530 1.00 88.88 93 GLY A O 1
ATOM 750 N N . PRO A 1 94 ? 4.517 2.892 -11.415 1.00 91.25 94 PRO A N 1
ATOM 751 C CA . PRO A 1 94 ? 3.644 3.385 -10.355 1.00 91.25 94 PRO A CA 1
ATOM 752 C C . PRO A 1 94 ? 4.346 4.481 -9.541 1.00 91.25 94 PRO A C 1
ATOM 754 O O . PRO A 1 94 ? 5.461 4.282 -9.058 1.00 91.25 94 PRO A O 1
ATOM 757 N N . GLY A 1 95 ? 3.690 5.631 -9.376 1.00 91.56 95 GLY A N 1
ATOM 758 C CA . GLY A 1 95 ? 4.153 6.684 -8.472 1.00 91.56 95 GLY A CA 1
ATOM 759 C C . GLY A 1 95 ? 4.242 6.219 -7.014 1.00 91.56 95 GLY A C 1
ATOM 760 O O . GLY A 1 95 ? 3.860 5.102 -6.678 1.00 91.56 95 GLY A O 1
ATOM 761 N N . TYR A 1 96 ? 4.757 7.076 -6.134 1.00 92.62 96 TYR A N 1
ATOM 762 C CA . TYR A 1 96 ? 4.712 6.808 -4.697 1.00 92.62 96 TYR A CA 1
ATOM 763 C C . TYR A 1 96 ? 3.276 6.942 -4.177 1.00 92.62 96 TYR A C 1
ATOM 765 O O . TYR A 1 96 ? 2.563 7.880 -4.540 1.00 92.62 96 TYR A O 1
ATOM 773 N N . GLY A 1 97 ? 2.862 6.028 -3.303 1.00 92.50 97 GLY A N 1
ATOM 774 C CA . GLY A 1 97 ? 1.533 5.994 -2.703 1.00 92.50 97 GLY A CA 1
ATOM 775 C C . GLY A 1 97 ? 0.843 4.639 -2.832 1.00 92.50 97 GLY A C 1
ATOM 776 O O . GLY A 1 97 ? 1.466 3.609 -3.085 1.00 92.50 97 GLY A O 1
ATOM 777 N N . MET A 1 98 ? -0.471 4.650 -2.610 1.00 93.75 98 MET A N 1
ATOM 778 C CA . MET A 1 98 ? -1.326 3.466 -2.666 1.00 93.75 98 MET A CA 1
ATOM 779 C C . MET A 1 98 ? -2.064 3.402 -4.002 1.00 93.75 98 MET A C 1
ATOM 781 O O . MET A 1 98 ? -2.787 4.323 -4.380 1.00 93.75 98 MET A O 1
ATOM 785 N N . HIS A 1 99 ? -1.961 2.259 -4.661 1.00 93.81 99 HIS A N 1
ATOM 786 C CA . HIS A 1 99 ? -2.621 1.938 -5.911 1.00 93.81 99 HIS A CA 1
ATOM 787 C C . HIS A 1 99 ? -3.478 0.693 -5.732 1.00 93.81 99 HIS A C 1
ATOM 789 O O . HIS A 1 99 ? -3.159 -0.215 -4.962 1.00 93.81 99 HIS A O 1
ATOM 795 N N . ARG A 1 100 ? -4.587 0.640 -6.464 1.00 93.31 100 ARG A N 1
ATOM 796 C CA . ARG A 1 100 ? -5.466 -0.527 -6.483 1.00 93.31 100 ARG A CA 1
ATOM 797 C C . ARG A 1 100 ? -5.837 -0.853 -7.907 1.00 93.31 100 ARG A C 1
ATOM 799 O O . ARG A 1 100 ? -6.245 0.036 -8.653 1.00 93.31 100 ARG A O 1
ATOM 806 N N . PHE A 1 101 ? -5.744 -2.121 -8.257 1.00 92.75 101 PHE A N 1
ATOM 807 C CA . PHE A 1 101 ? -6.121 -2.590 -9.578 1.00 92.75 101 PHE A CA 1
ATOM 808 C C . PHE A 1 101 ? -6.577 -4.039 -9.536 1.00 92.75 101 PHE A C 1
ATOM 810 O O . PHE A 1 101 ? -6.337 -4.760 -8.571 1.00 92.75 101 PHE A O 1
ATOM 817 N N . PHE A 1 102 ? -7.262 -4.457 -10.593 1.00 92.06 102 PHE A N 1
ATOM 818 C CA . PHE A 1 102 ? -7.655 -5.846 -10.772 1.00 92.06 102 PHE A CA 1
ATOM 819 C C . PHE A 1 102 ? -6.600 -6.579 -11.590 1.00 92.06 102 PHE A C 1
ATOM 821 O O . PHE A 1 102 ? -6.176 -6.100 -12.643 1.00 92.06 102 PHE A O 1
ATOM 828 N N . TYR A 1 103 ? -6.216 -7.762 -11.128 1.00 90.44 103 TYR A N 1
ATOM 829 C CA . TYR A 1 103 ? -5.325 -8.662 -11.841 1.00 90.44 103 TYR A CA 1
ATOM 830 C C . TYR A 1 103 ? -5.872 -10.086 -11.754 1.00 90.44 103 TYR A C 1
ATOM 832 O O . TYR A 1 103 ? -6.073 -10.614 -10.664 1.00 90.44 103 TYR A O 1
ATOM 840 N N . LYS A 1 104 ? -6.151 -10.702 -12.911 1.00 89.50 104 LYS A N 1
ATOM 841 C CA . LYS A 1 104 ? -6.674 -12.080 -13.022 1.00 89.50 104 LYS A CA 1
ATOM 842 C C . LYS A 1 104 ? -7.874 -12.384 -12.099 1.00 89.50 104 LYS A C 1
ATOM 844 O O . LYS A 1 104 ? -7.954 -13.461 -11.517 1.00 89.50 104 LYS A O 1
ATOM 849 N N . GLY A 1 105 ? -8.806 -11.436 -11.974 1.00 89.69 105 GLY A N 1
ATOM 850 C CA . GLY A 1 105 ? -10.025 -11.590 -11.167 1.00 89.69 105 GLY A CA 1
ATOM 851 C C . GLY A 1 105 ? -9.867 -11.276 -9.675 1.00 89.69 105 GLY A C 1
ATOM 852 O O . GLY A 1 105 ? -10.862 -11.287 -8.958 1.00 89.69 105 GLY A O 1
ATOM 853 N N . THR A 1 106 ? -8.665 -10.931 -9.212 1.00 90.88 106 THR A N 1
ATOM 854 C CA . THR A 1 106 ? -8.416 -10.549 -7.817 1.00 90.88 106 THR A CA 1
ATOM 855 C C . THR A 1 106 ? -8.046 -9.072 -7.721 1.00 90.88 106 THR A C 1
ATOM 857 O O . THR A 1 106 ? -7.391 -8.520 -8.609 1.00 90.88 106 THR A O 1
ATOM 860 N N . ILE A 1 107 ? -8.482 -8.413 -6.646 1.00 92.75 107 ILE A N 1
ATOM 861 C CA . ILE A 1 107 ? -8.033 -7.060 -6.320 1.00 92.75 107 ILE A CA 1
ATOM 862 C C . ILE A 1 107 ? -6.620 -7.113 -5.732 1.00 92.75 107 ILE A C 1
ATOM 864 O O . ILE A 1 107 ? -6.331 -7.893 -4.824 1.00 92.75 107 ILE A O 1
ATOM 868 N N . VAL A 1 108 ? -5.748 -6.268 -6.266 1.00 93.69 108 VAL A N 1
ATOM 869 C CA . VAL A 1 108 ? -4.371 -6.098 -5.820 1.00 93.69 108 VAL A CA 1
ATOM 870 C C . VAL A 1 108 ? -4.217 -4.689 -5.267 1.00 93.69 108 VAL A C 1
ATOM 872 O O . VAL A 1 108 ? -4.589 -3.707 -5.916 1.00 93.69 108 VAL A O 1
ATOM 875 N N . TRP A 1 109 ? -3.663 -4.602 -4.065 1.00 94.56 109 TRP A N 1
ATOM 876 C CA . TRP A 1 109 ? -3.220 -3.366 -3.439 1.00 94.56 109 TRP A CA 1
ATOM 877 C C . TRP A 1 109 ? -1.709 -3.276 -3.583 1.00 94.56 109 TRP A C 1
ATOM 879 O O . TRP A 1 109 ? -0.985 -4.172 -3.162 1.00 94.56 109 TRP A O 1
ATOM 889 N N . LEU A 1 110 ? -1.241 -2.197 -4.186 1.00 94.88 110 LEU A N 1
ATOM 890 C CA . LEU A 1 110 ? 0.167 -1.914 -4.397 1.00 94.88 110 LEU A CA 1
ATOM 891 C C . LEU A 1 110 ? 0.494 -0.631 -3.646 1.00 94.88 110 LEU A C 1
ATOM 893 O O . LEU A 1 110 ? -0.061 0.416 -3.957 1.00 94.88 110 LEU A O 1
ATOM 897 N N . GLN A 1 111 ? 1.398 -0.702 -2.683 1.00 95.50 111 GLN A N 1
ATOM 898 C CA . GLN A 1 111 ? 1.915 0.457 -1.976 1.00 95.50 111 GLN A CA 1
ATOM 899 C C . GLN A 1 111 ? 3.385 0.634 -2.330 1.00 95.50 111 GLN A C 1
ATOM 901 O O . GLN A 1 111 ? 4.191 -0.263 -2.099 1.00 95.50 111 GLN A O 1
ATOM 906 N N . HIS A 1 112 ? 3.711 1.783 -2.908 1.00 94.56 112 HIS A N 1
ATOM 907 C CA . HIS A 1 112 ? 5.070 2.170 -3.251 1.00 94.56 112 HIS A CA 1
ATOM 908 C C . HIS A 1 112 ? 5.493 3.303 -2.319 1.00 94.56 112 HIS A C 1
ATOM 910 O O . HIS A 1 112 ? 4.896 4.380 -2.328 1.00 94.56 112 HIS A O 1
ATOM 916 N N . GLU A 1 113 ? 6.491 3.059 -1.484 1.00 94.44 113 GLU A N 1
ATOM 917 C CA . GLU A 1 113 ? 6.917 3.995 -0.448 1.00 94.44 113 GLU A CA 1
ATOM 918 C C . GLU A 1 113 ? 8.429 4.187 -0.445 1.00 94.44 113 GLU A C 1
ATOM 920 O O . GLU A 1 113 ? 9.181 3.370 -0.966 1.00 94.44 113 GLU A O 1
ATOM 925 N N . LEU A 1 114 ? 8.860 5.307 0.129 1.00 93.06 114 LEU A N 1
ATOM 926 C CA . LEU A 1 114 ? 10.259 5.563 0.437 1.00 93.06 114 LEU A CA 1
ATOM 927 C C . LEU A 1 114 ? 10.451 5.294 1.926 1.00 93.06 114 LEU A C 1
ATOM 929 O O . LEU A 1 114 ? 10.046 6.108 2.757 1.00 93.06 114 LEU A O 1
ATOM 933 N N . GLU A 1 115 ? 11.033 4.146 2.253 1.00 92.06 115 GLU A N 1
ATOM 934 C CA . GLU A 1 1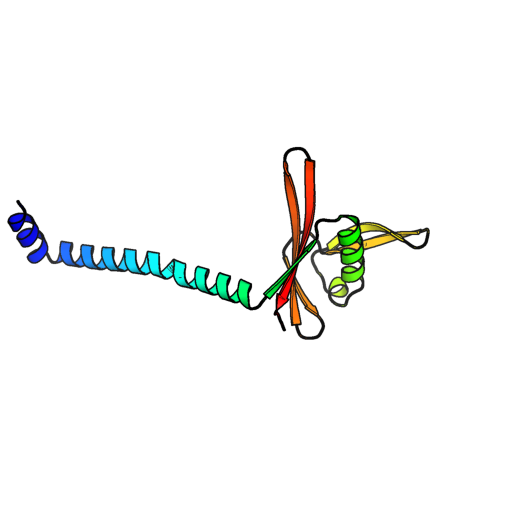15 ? 11.360 3.770 3.624 1.00 92.06 115 GLU A CA 1
ATOM 935 C C . GLU A 1 115 ? 12.668 4.460 4.028 1.00 92.06 115 GLU A C 1
ATOM 937 O O . GLU A 1 115 ? 13.692 4.325 3.354 1.00 92.06 115 GLU A O 1
ATOM 942 N N . ASP A 1 116 ? 12.635 5.225 5.119 1.00 91.19 116 ASP A N 1
ATOM 943 C CA . ASP A 1 116 ? 13.824 5.869 5.671 1.00 91.19 116 ASP A CA 1
ATOM 944 C C . ASP A 1 116 ? 14.674 4.836 6.425 1.00 91.19 116 ASP A C 1
ATOM 946 O O . ASP A 1 116 ? 14.230 4.256 7.415 1.00 91.19 116 ASP A O 1
ATOM 950 N N . GLN A 1 117 ? 15.896 4.596 5.947 1.00 88.00 117 GLN A N 1
ATOM 951 C CA . GLN A 1 117 ? 16.873 3.694 6.566 1.00 88.00 117 GLN A CA 1
ATOM 952 C C . GLN A 1 117 ? 17.848 4.448 7.492 1.00 88.00 117 GLN A C 1
ATOM 954 O O . GLN A 1 117 ? 18.921 3.939 7.832 1.00 88.00 117 GLN A O 1
ATOM 959 N N . GLY A 1 118 ? 17.523 5.686 7.877 1.00 88.00 118 GLY A N 1
ATOM 960 C CA . GLY A 1 118 ? 18.363 6.533 8.713 1.00 88.00 118 GLY A CA 1
ATOM 961 C C . GLY A 1 118 ? 19.611 6.986 7.958 1.00 88.00 118 GLY A C 1
ATOM 962 O O . GLY A 1 118 ? 19.531 7.707 6.968 1.00 88.00 118 GLY A O 1
ATOM 963 N N . ILE A 1 119 ? 20.793 6.547 8.404 1.00 83.38 119 ILE A N 1
ATOM 964 C CA . ILE A 1 119 ? 22.085 6.999 7.847 1.00 83.38 119 ILE A CA 1
ATOM 965 C C . ILE A 1 119 ? 22.246 6.594 6.371 1.00 83.38 119 ILE A C 1
ATOM 967 O O . ILE A 1 119 ? 22.908 7.290 5.606 1.00 83.38 119 ILE A O 1
ATOM 971 N N . ARG A 1 120 ? 21.622 5.487 5.947 1.00 79.38 120 ARG A N 1
ATOM 972 C CA . ARG A 1 120 ? 21.676 5.001 4.556 1.00 79.38 120 ARG A CA 1
ATOM 973 C C . ARG A 1 120 ? 20.740 5.749 3.599 1.00 79.38 120 ARG A C 1
ATOM 975 O O . ARG A 1 120 ? 20.772 5.477 2.404 1.00 79.38 120 ARG A O 1
ATOM 982 N N . GLY A 1 121 ? 19.942 6.693 4.101 1.00 88.31 121 GLY A N 1
ATOM 983 C CA . GLY A 1 121 ? 18.986 7.454 3.305 1.00 88.31 121 GLY A CA 1
ATOM 984 C C . GLY A 1 121 ? 17.692 6.689 3.025 1.00 88.31 121 GLY A C 1
ATOM 985 O O . GLY A 1 121 ? 17.338 5.743 3.728 1.00 88.31 121 GLY A O 1
ATOM 986 N N . LYS A 1 122 ? 16.954 7.130 2.004 1.00 88.75 122 LYS A N 1
ATOM 987 C CA . LYS A 1 122 ? 15.639 6.581 1.652 1.00 88.75 122 LYS A CA 1
ATOM 988 C C . LYS A 1 122 ? 15.771 5.483 0.606 1.00 88.75 122 LYS A C 1
ATOM 990 O O . LYS A 1 122 ? 16.407 5.698 -0.420 1.00 88.75 122 LYS A O 1
ATOM 995 N N . VAL A 1 123 ? 15.108 4.357 0.839 1.00 90.75 123 VAL A N 1
ATOM 996 C CA . VAL A 1 123 ? 15.065 3.220 -0.087 1.00 90.75 123 VAL A CA 1
ATOM 997 C C . VAL A 1 123 ? 13.637 3.040 -0.586 1.00 90.75 123 VAL A C 1
ATOM 999 O O . VAL A 1 123 ? 12.686 3.145 0.187 1.00 90.75 123 VAL A O 1
ATOM 1002 N N . SER A 1 124 ? 13.478 2.794 -1.886 1.00 91.19 124 SER A N 1
ATOM 1003 C CA . SER A 1 124 ? 12.173 2.447 -2.450 1.00 91.19 124 SER A CA 1
ATOM 1004 C C . SER A 1 124 ? 11.754 1.062 -1.963 1.00 91.19 124 SER A C 1
ATOM 1006 O O . SER A 1 124 ? 12.539 0.116 -1.990 1.00 91.19 124 SER A O 1
ATOM 1008 N N . VAL A 1 125 ? 10.513 0.948 -1.506 1.00 94.25 125 VAL A N 1
ATOM 1009 C CA . VAL A 1 125 ? 9.913 -0.304 -1.058 1.00 94.25 125 VAL A CA 1
ATOM 1010 C C . VAL A 1 125 ? 8.568 -0.468 -1.732 1.00 94.25 125 VAL A C 1
ATOM 1012 O O . VAL A 1 125 ? 7.751 0.456 -1.796 1.00 94.25 125 VAL A O 1
ATOM 1015 N N . LEU A 1 126 ? 8.339 -1.672 -2.243 1.00 94.94 126 LEU A N 1
ATOM 1016 C CA . LEU A 1 126 ? 7.136 -2.014 -2.972 1.00 94.94 126 LEU A CA 1
ATOM 1017 C C . LEU A 1 126 ? 6.411 -3.152 -2.250 1.00 94.94 126 LEU A C 1
ATOM 1019 O O . LEU A 1 126 ? 6.879 -4.287 -2.182 1.00 94.94 126 LEU A O 1
ATOM 1023 N N . ASN A 1 127 ? 5.252 -2.824 -1.691 1.00 95.62 127 ASN A N 1
ATOM 1024 C CA . ASN A 1 127 ? 4.391 -3.733 -0.952 1.00 95.62 127 ASN A CA 1
ATOM 1025 C C . ASN A 1 127 ? 3.193 -4.111 -1.821 1.00 95.62 127 ASN A C 1
ATOM 1027 O O . ASN A 1 127 ? 2.327 -3.280 -2.094 1.00 95.62 127 ASN A O 1
ATOM 1031 N N . ILE A 1 128 ? 3.106 -5.374 -2.225 1.00 94.31 128 ILE A N 1
ATOM 1032 C CA . ILE A 1 128 ? 1.947 -5.911 -2.937 1.00 94.31 128 ILE A CA 1
ATOM 1033 C C . ILE A 1 128 ? 1.134 -6.763 -1.984 1.00 94.31 128 ILE A C 1
ATOM 1035 O O . ILE A 1 128 ? 1.657 -7.680 -1.361 1.00 94.31 128 ILE A O 1
ATOM 1039 N N . LYS A 1 129 ? -0.164 -6.495 -1.906 1.00 94.31 129 LYS A N 1
ATOM 1040 C CA . LYS A 1 129 ? -1.131 -7.319 -1.192 1.00 94.31 129 LYS A CA 1
ATOM 1041 C C 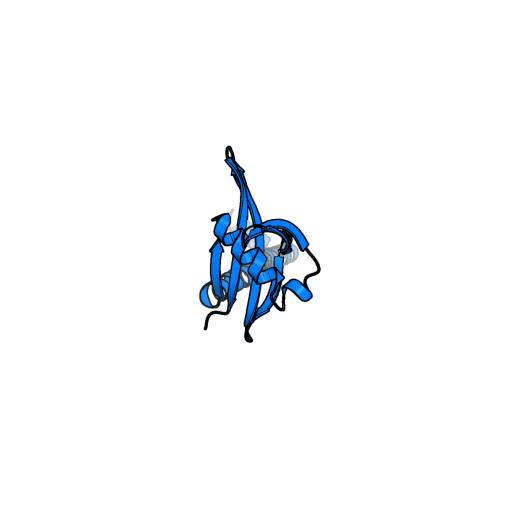. LYS A 1 129 ? -2.206 -7.778 -2.161 1.00 94.31 129 LYS A C 1
ATOM 1043 O O . LYS A 1 129 ? -2.685 -7.007 -2.986 1.00 94.31 129 LYS A O 1
ATOM 1048 N N . THR A 1 130 ? -2.607 -9.028 -2.039 1.00 93.94 130 THR A N 1
ATOM 1049 C CA . THR A 1 130 ? -3.736 -9.609 -2.768 1.00 93.94 130 THR A CA 1
ATOM 1050 C C . THR A 1 130 ? -4.569 -10.432 -1.802 1.00 93.94 130 THR A C 1
ATOM 1052 O O . THR A 1 130 ? -4.061 -10.860 -0.768 1.00 93.94 130 THR A O 1
ATOM 1055 N N . LEU A 1 131 ? -5.838 -10.676 -2.124 1.00 90.00 131 LEU A N 1
ATOM 1056 C CA . LEU A 1 131 ? -6.606 -11.694 -1.406 1.00 90.00 131 LEU A CA 1
ATOM 1057 C C . LEU A 1 131 ? -5.945 -13.065 -1.619 1.00 90.00 131 LEU A C 1
ATOM 1059 O O . LEU A 1 131 ? -5.555 -13.392 -2.745 1.00 90.00 131 LEU A O 1
ATOM 1063 N N . GLY A 1 132 ? -5.775 -13.813 -0.528 1.00 80.75 132 GLY A N 1
ATOM 1064 C CA . GLY A 1 132 ? -5.318 -15.199 -0.543 1.00 80.75 132 GLY A CA 1
ATOM 1065 C C . GLY A 1 132 ? -6.335 -16.091 -1.250 1.00 80.75 132 GLY A C 1
ATOM 1066 O O . GLY A 1 132 ? -7.530 -15.795 -1.245 1.00 80.75 132 GLY A O 1
ATOM 1067 N N . ARG A 1 133 ? -5.837 -17.136 -1.911 1.00 63.72 133 ARG A N 1
ATOM 1068 C CA . ARG A 1 133 ? -6.659 -18.199 -2.495 1.00 63.72 133 ARG A CA 1
ATOM 1069 C C . ARG A 1 133 ? -6.857 -19.319 -1.493 1.00 63.72 133 ARG A C 1
ATOM 1071 O O . ARG A 1 133 ? -5.885 -19.581 -0.752 1.00 63.72 133 ARG A O 1
#

pLDDT: mean 87.15, std 8.65, range [55.38, 95.62]

Organism: NCBI:txid412755

Radius of gyration: 26.43 Å; chains: 1; bounding box: 52×32×80 Å

InterPro domains:
  IPR014851 BCS1, N-terminal [PF08740] (24-133)